Protein AF-A0A212K8Z1-F1 (afdb_monomer)

Mean predicted aligned error: 8.62 Å

Secondary structure (DSSP, 8-state):
-----------EE--EEESSHHHHHHHHHH-TTTSTT--GGGSHHHHHHHHHHHHHHSSEEE--EE-------

Structure (mmCIF, N/CA/C/O backbone):
data_AF-A0A212K8Z1-F1
#
_entry.id   AF-A0A212K8Z1-F1
#
loop_
_atom_site.group_PDB
_atom_site.id
_atom_site.type_symbol
_atom_site.label_atom_id
_atom_site.label_alt_id
_atom_site.label_comp_id
_atom_site.label_asym_id
_atom_site.label_entity_id
_atom_site.label_seq_id
_atom_site.pdbx_PDB_ins_code
_atom_site.Cartn_x
_atom_site.Cartn_y
_atom_site.Cartn_z
_atom_site.occupancy
_atom_site.B_iso_or_equiv
_atom_site.auth_seq_id
_atom_site.auth_comp_id
_atom_site.auth_asym_id
_atom_site.auth_atom_id
_atom_site.pdbx_PDB_model_num
ATOM 1 N N . MET A 1 1 ? 36.228 27.764 -2.432 1.00 35.19 1 MET A N 1
ATOM 2 C CA . MET A 1 1 ? 36.585 26.334 -2.563 1.00 35.19 1 MET A CA 1
ATOM 3 C C . MET A 1 1 ? 35.308 25.506 -2.519 1.00 35.19 1 MET A C 1
ATOM 5 O O . MET A 1 1 ? 34.749 25.304 -1.450 1.00 35.19 1 MET A O 1
ATOM 9 N N . ARG A 1 2 ? 34.776 25.124 -3.689 1.00 40.41 2 ARG A N 1
ATOM 10 C CA . ARG A 1 2 ? 33.566 24.296 -3.793 1.00 40.41 2 ARG A CA 1
ATOM 11 C C . ARG A 1 2 ? 33.976 22.845 -3.555 1.00 40.41 2 ARG A C 1
ATOM 13 O O . ARG A 1 2 ? 34.656 22.260 -4.391 1.00 40.41 2 ARG A O 1
ATOM 20 N N . HIS A 1 3 ? 33.607 22.295 -2.403 1.00 42.03 3 HIS A N 1
ATOM 21 C CA . HIS A 1 3 ? 33.712 20.863 -2.149 1.00 42.03 3 HIS A CA 1
ATOM 22 C C . HIS A 1 3 ? 32.754 20.134 -3.102 1.00 42.03 3 HIS A C 1
ATOM 24 O O . HIS A 1 3 ? 31.545 20.100 -2.884 1.00 42.03 3 HIS A O 1
ATOM 30 N N . CYS A 1 4 ? 33.297 19.583 -4.187 1.00 40.34 4 CYS A N 1
ATOM 31 C CA . CYS A 1 4 ? 32.602 18.636 -5.048 1.00 40.34 4 CYS A CA 1
ATOM 32 C C . CYS A 1 4 ? 32.507 17.309 -4.280 1.00 40.34 4 CYS A C 1
ATOM 34 O O . CYS A 1 4 ? 33.452 16.520 -4.266 1.00 40.34 4 CYS A O 1
ATOM 36 N N . ARG A 1 5 ? 31.408 17.099 -3.545 1.00 44.56 5 ARG A N 1
ATOM 37 C CA . ARG A 1 5 ? 31.146 15.822 -2.871 1.00 44.56 5 ARG A CA 1
ATOM 38 C C . ARG A 1 5 ? 30.644 14.819 -3.911 1.00 44.56 5 ARG A C 1
ATOM 40 O O . ARG A 1 5 ? 29.628 15.031 -4.563 1.00 44.56 5 ARG A O 1
ATOM 47 N N . SER A 1 6 ? 31.405 13.745 -4.058 1.00 42.84 6 SER A N 1
ATOM 48 C CA . SER A 1 6 ? 31.150 12.588 -4.912 1.00 42.84 6 SER A CA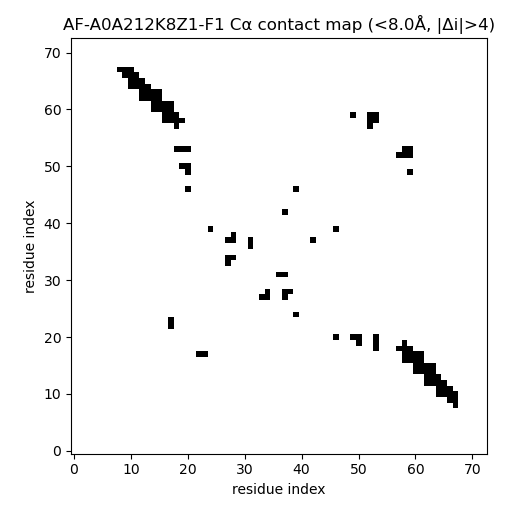 1
ATOM 49 C C . SER A 1 6 ? 29.771 11.960 -4.619 1.00 42.84 6 SER A C 1
ATOM 51 O O . SER A 1 6 ? 29.545 11.460 -3.520 1.00 42.84 6 SER A O 1
ATOM 53 N N . PHE A 1 7 ? 28.846 11.994 -5.588 1.00 44.44 7 PHE A N 1
ATOM 54 C CA . PHE A 1 7 ? 27.508 11.378 -5.536 1.00 44.44 7 PHE A CA 1
ATOM 55 C C . PHE A 1 7 ? 27.556 9.925 -6.039 1.00 44.44 7 PHE A C 1
ATOM 57 O O . PHE A 1 7 ? 27.069 9.622 -7.125 1.00 44.44 7 PHE A O 1
ATOM 64 N N . TYR A 1 8 ? 28.150 9.004 -5.283 1.00 50.56 8 TYR A N 1
ATOM 65 C CA . TYR A 1 8 ? 28.071 7.578 -5.619 1.00 50.56 8 TYR A CA 1
ATOM 66 C C . TYR A 1 8 ? 27.685 6.809 -4.357 1.00 50.56 8 TYR A C 1
ATOM 68 O O . TYR A 1 8 ? 28.454 6.783 -3.403 1.00 50.56 8 TYR A O 1
ATOM 76 N N . LYS A 1 9 ? 26.494 6.194 -4.382 1.00 54.28 9 LYS A N 1
ATOM 77 C CA . LYS A 1 9 ? 25.817 5.429 -3.310 1.00 54.28 9 LYS A CA 1
ATOM 78 C C . LYS A 1 9 ? 24.972 6.241 -2.316 1.00 54.28 9 LYS A C 1
ATOM 80 O O . LYS A 1 9 ? 25.319 6.368 -1.149 1.00 54.28 9 LYS A O 1
ATOM 85 N N . GLN A 1 10 ? 23.811 6.723 -2.759 1.00 62.62 10 GLN A N 1
ATOM 86 C CA . GLN A 1 10 ? 22.711 7.087 -1.856 1.00 62.62 10 GLN A CA 1
ATOM 87 C C . GLN A 1 10 ? 21.531 6.147 -2.130 1.00 62.62 10 GLN A C 1
ATOM 89 O O . GLN A 1 10 ? 20.729 6.407 -3.021 1.00 62.62 10 GLN A O 1
ATOM 94 N N . GLU A 1 11 ? 21.464 5.026 -1.406 1.00 61.12 11 GLU A N 1
ATOM 95 C CA . GLU A 1 11 ? 20.206 4.288 -1.254 1.00 61.12 11 GLU A CA 1
ATOM 96 C C . GLU A 1 11 ? 19.321 5.124 -0.325 1.00 61.12 11 GLU A C 1
ATOM 98 O O . GLU A 1 11 ? 19.686 5.393 0.822 1.00 61.12 11 GLU A O 1
ATOM 103 N N . ALA A 1 12 ? 18.209 5.633 -0.853 1.00 67.19 12 ALA A N 1
ATOM 104 C CA . ALA A 1 12 ? 17.302 6.488 -0.101 1.00 67.19 12 ALA A CA 1
ATOM 105 C C . ALA A 1 12 ? 16.105 5.662 0.377 1.00 67.19 12 ALA A C 1
ATOM 107 O O . ALA A 1 12 ? 15.294 5.204 -0.429 1.00 67.19 12 ALA A O 1
ATOM 108 N N . PHE A 1 13 ? 15.989 5.516 1.697 1.00 66.75 13 PHE A N 1
ATOM 109 C CA . PHE A 1 13 ? 14.864 4.861 2.361 1.00 66.75 13 PHE A CA 1
ATOM 110 C C . PHE A 1 13 ? 13.869 5.931 2.790 1.00 66.75 13 PHE A C 1
ATOM 112 O O . PHE A 1 13 ? 13.955 6.481 3.887 1.00 66.75 13 PHE A O 1
ATOM 119 N N . TRP A 1 14 ? 12.949 6.266 1.892 1.00 74.38 14 TRP A N 1
ATOM 120 C CA . TRP A 1 14 ? 11.833 7.145 2.217 1.00 74.38 14 TRP A CA 1
ATOM 121 C C . TRP A 1 14 ? 10.548 6.327 2.216 1.00 74.38 14 TRP A C 1
ATOM 123 O O . TRP 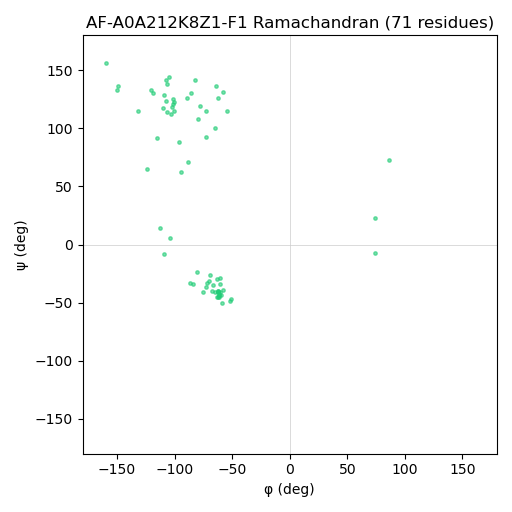A 1 14 ? 10.195 5.784 1.161 1.00 74.38 14 TRP A O 1
ATOM 133 N N . PRO A 1 15 ? 9.854 6.212 3.364 1.00 83.69 15 PRO A N 1
ATOM 134 C CA . PRO A 1 15 ? 8.579 5.525 3.398 1.00 83.69 15 PRO A CA 1
ATOM 135 C C . PRO A 1 15 ? 7.575 6.293 2.538 1.00 83.69 15 PRO A C 1
ATOM 137 O O . PRO A 1 15 ? 7.508 7.524 2.580 1.00 83.69 15 PRO A O 1
ATOM 140 N N . ILE A 1 16 ? 6.800 5.562 1.745 1.00 89.75 16 ILE A N 1
ATOM 141 C CA . ILE A 1 16 ? 5.611 6.116 1.106 1.00 89.75 16 ILE A CA 1
ATOM 142 C C . ILE A 1 16 ? 4.470 6.077 2.111 1.00 89.75 16 ILE A C 1
ATOM 144 O O . ILE A 1 16 ? 4.352 5.124 2.879 1.00 89.75 16 ILE A O 1
ATOM 148 N N . LYS A 1 17 ? 3.639 7.113 2.116 1.00 93.94 17 LYS A N 1
ATOM 149 C CA . LYS A 1 17 ? 2.462 7.187 2.976 1.00 93.94 17 LYS A CA 1
ATOM 150 C C . LYS A 1 17 ? 1.220 7.288 2.112 1.00 93.94 17 LYS A C 1
ATOM 152 O O . LYS A 1 17 ? 1.163 8.138 1.226 1.00 93.94 17 LYS A O 1
ATOM 157 N N . PHE A 1 18 ? 0.239 6.446 2.395 1.00 95.31 18 PHE A N 1
ATOM 158 C CA . PHE A 1 18 ? -1.087 6.511 1.804 1.00 95.31 18 PHE A CA 1
ATOM 159 C C . PHE A 1 18 ? -2.071 6.980 2.870 1.00 95.31 18 PHE A 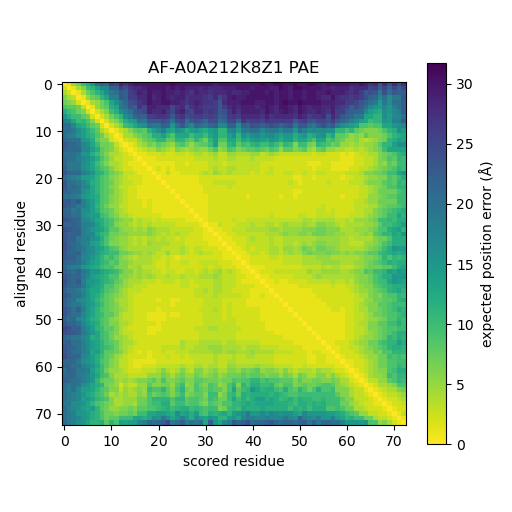C 1
ATOM 161 O O . PHE A 1 18 ? -2.117 6.430 3.970 1.00 95.31 18 PHE A O 1
ATOM 168 N N . TYR A 1 19 ? -2.848 8.001 2.532 1.00 95.38 19 TYR A N 1
ATOM 169 C CA . TYR A 1 19 ? -3.903 8.556 3.387 1.00 95.38 19 TYR A CA 1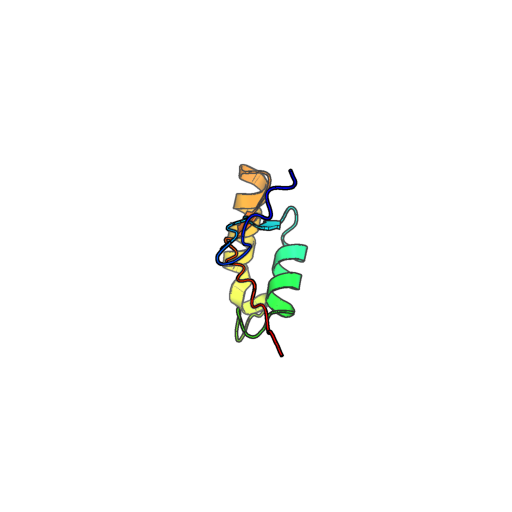
ATOM 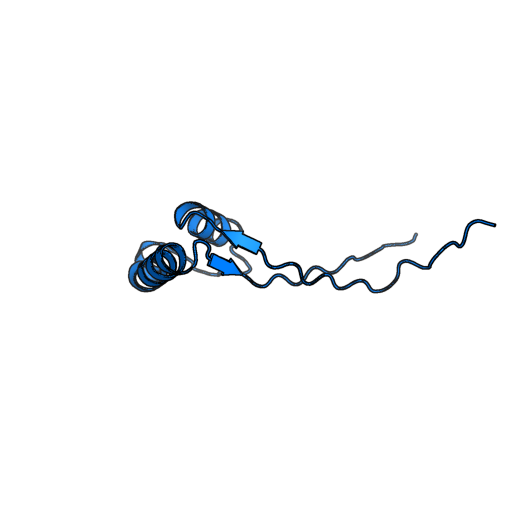170 C C . TYR A 1 19 ? -5.300 8.120 2.928 1.00 95.38 19 TYR A C 1
ATOM 172 O O . TYR A 1 19 ? -6.305 8.593 3.441 1.00 95.38 19 TYR A O 1
ATOM 180 N N . ASP A 1 20 ? -5.343 7.238 1.934 1.00 95.31 20 ASP A N 1
ATOM 181 C CA . ASP A 1 20 ? -6.547 6.697 1.328 1.00 95.31 20 ASP A CA 1
ATOM 182 C C . ASP A 1 20 ? -6.250 5.273 0.837 1.00 95.31 20 ASP A C 1
ATOM 184 O O . ASP A 1 20 ? -5.199 5.014 0.238 1.00 95.31 20 ASP A O 1
ATOM 188 N N . VAL A 1 21 ? -7.171 4.341 1.088 1.00 95.50 21 VAL A N 1
ATOM 189 C CA . VAL A 1 21 ? -7.034 2.948 0.633 1.00 95.50 21 VAL A CA 1
ATOM 190 C C . VAL A 1 21 ? -7.182 2.857 -0.887 1.00 95.50 21 VAL A C 1
ATOM 192 O O . VAL A 1 21 ? -6.518 2.035 -1.516 1.00 95.50 21 VAL A O 1
ATOM 195 N N . GLY A 1 22 ? -7.977 3.733 -1.508 1.00 94.88 22 GLY A N 1
ATOM 196 C CA . GLY A 1 22 ? -8.085 3.824 -2.965 1.00 94.88 22 GLY A CA 1
ATOM 197 C C . GLY A 1 22 ? -6.753 4.168 -3.638 1.00 94.88 22 GLY A C 1
ATOM 198 O O . GLY A 1 22 ? -6.394 3.548 -4.639 1.00 94.88 22 GLY A O 1
ATOM 199 N N . ALA A 1 23 ? -5.970 5.079 -3.056 1.00 94.94 23 ALA A N 1
ATOM 200 C CA . ALA A 1 23 ? -4.630 5.425 -3.524 1.00 94.94 23 ALA A CA 1
ATOM 201 C C . ALA A 1 23 ? -3.664 4.229 -3.451 1.00 94.94 23 ALA A C 1
ATOM 203 O O . ALA A 1 23 ? -2.903 3.999 -4.392 1.00 94.94 23 ALA A O 1
ATOM 204 N N . LEU A 1 24 ? -3.734 3.429 -2.380 1.00 94.12 24 LEU A N 1
ATOM 205 C CA . LEU A 1 24 ? -2.970 2.182 -2.257 1.00 94.12 24 LEU A CA 1
ATOM 206 C C . LEU A 1 24 ? -3.384 1.161 -3.331 1.00 94.1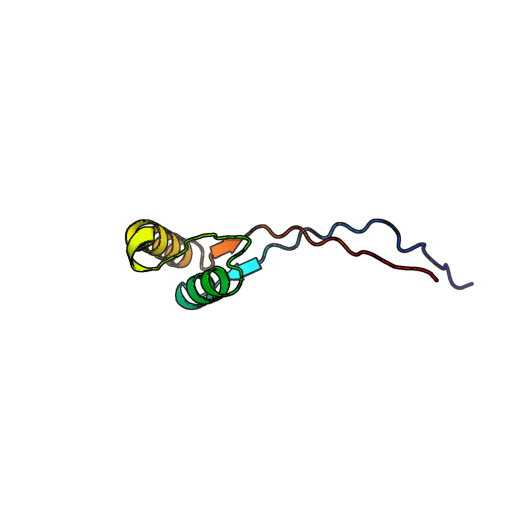2 24 LEU A C 1
ATOM 208 O O . LEU A 1 24 ? -2.531 0.560 -3.981 1.00 94.12 24 LEU A O 1
ATOM 212 N N . VAL A 1 25 ? -4.691 0.990 -3.553 1.00 94.94 25 VAL A N 1
ATOM 213 C CA . VAL A 1 25 ? -5.234 0.093 -4.586 1.00 94.94 25 VAL A CA 1
ATOM 214 C C . VAL A 1 25 ? -4.781 0.522 -5.979 1.00 94.94 25 VAL A C 1
ATOM 216 O O . VAL A 1 25 ? -4.364 -0.313 -6.780 1.00 94.94 25 VAL A O 1
ATOM 219 N N . TRP A 1 26 ? -4.856 1.816 -6.284 1.00 94.12 26 TRP A N 1
ATOM 220 C CA . TRP A 1 26 ? -4.411 2.364 -7.561 1.00 94.12 26 TRP A CA 1
ATOM 221 C C . TRP A 1 26 ? -2.911 2.132 -7.775 1.00 94.12 26 TRP A C 1
ATOM 223 O O . TRP A 1 26 ? -2.511 1.676 -8.846 1.00 94.12 26 TRP A O 1
ATOM 233 N N . PHE A 1 27 ? -2.099 2.357 -6.738 1.00 92.12 27 PHE A N 1
ATOM 234 C CA . PHE A 1 27 ? -0.659 2.110 -6.767 1.00 92.12 27 PHE A CA 1
ATOM 235 C C . PHE A 1 27 ? -0.341 0.639 -7.073 1.00 92.12 27 PHE A C 1
ATOM 237 O O . PHE A 1 27 ? 0.396 0.353 -8.015 1.00 92.12 27 PHE A O 1
ATOM 244 N N . ALA A 1 28 ? -0.968 -0.296 -6.351 1.00 91.69 28 ALA A N 1
ATOM 245 C CA . ALA A 1 28 ? -0.780 -1.731 -6.563 1.00 91.69 28 ALA A CA 1
ATOM 246 C C . ALA A 1 28 ? -1.243 -2.205 -7.953 1.00 91.69 28 ALA A C 1
ATOM 248 O O . ALA A 1 28 ? -0.680 -3.149 -8.499 1.00 91.69 28 ALA A O 1
ATOM 249 N N . ARG A 1 29 ? -2.246 -1.544 -8.554 1.00 91.31 29 ARG A N 1
ATOM 250 C CA . ARG A 1 29 ? -2.708 -1.857 -9.919 1.00 91.31 29 ARG A CA 1
ATOM 251 C C . ARG A 1 29 ? -1.739 -1.423 -11.011 1.00 91.31 29 ARG A C 1
ATOM 253 O O . ARG A 1 29 ? -1.720 -2.054 -12.057 1.00 91.31 29 ARG A O 1
ATOM 260 N N . ILE A 1 30 ? -1.013 -0.325 -10.819 1.00 91.50 30 ILE A N 1
ATOM 261 C CA . ILE A 1 30 ? -0.122 0.216 -11.858 1.00 91.50 30 ILE A CA 1
ATOM 262 C C . ILE A 1 30 ? 1.232 -0.482 -11.846 1.00 91.50 30 ILE A C 1
ATOM 264 O O . ILE A 1 30 ? 1.837 -0.676 -12.899 1.00 91.50 30 ILE A O 1
ATOM 268 N N . ILE A 1 31 ? 1.704 -0.877 -10.666 1.00 87.81 31 ILE A N 1
ATOM 269 C CA . ILE A 1 31 ? 2.996 -1.536 -10.489 1.00 87.81 31 ILE A CA 1
ATOM 270 C C . ILE A 1 31 ? 2.797 -3.057 -10.484 1.00 87.81 31 ILE A C 1
ATOM 272 O O . ILE A 1 31 ? 3.058 -3.748 -9.500 1.00 87.81 31 ILE A O 1
ATOM 276 N N . GLU A 1 32 ? 2.317 -3.596 -11.605 1.00 85.31 32 GLU A N 1
ATOM 277 C CA . GLU A 1 32 ? 1.993 -5.027 -11.721 1.00 85.31 32 GLU A CA 1
ATOM 278 C C . GLU A 1 32 ? 3.205 -5.938 -11.485 1.00 85.31 32 GLU A C 1
ATOM 280 O O . GLU A 1 32 ? 3.048 -7.060 -11.010 1.00 85.31 32 GLU A O 1
ATOM 285 N N . TRP A 1 33 ? 4.420 -5.467 -11.789 1.00 87.25 33 TRP A N 1
ATOM 286 C CA . TRP A 1 33 ? 5.642 -6.241 -11.552 1.00 87.25 33 TRP A CA 1
ATOM 287 C C . TRP A 1 33 ? 5.969 -6.404 -10.064 1.00 87.25 33 TRP A C 1
ATOM 289 O O . TRP A 1 33 ? 6.633 -7.368 -9.693 1.00 87.25 33 TRP A O 1
ATOM 299 N N . GLU A 1 34 ? 5.527 -5.476 -9.215 1.00 85.88 34 GLU A N 1
ATOM 300 C CA . GLU A 1 34 ? 5.711 -5.554 -7.763 1.00 85.88 34 GLU A CA 1
ATOM 301 C C . GLU A 1 34 ? 4.574 -6.348 -7.108 1.00 85.88 34 GLU A C 1
ATOM 303 O O . GLU A 1 34 ? 4.807 -7.097 -6.160 1.00 85.88 34 GLU A O 1
ATOM 308 N N . PHE A 1 35 ? 3.361 -6.254 -7.663 1.00 85.31 35 PHE A N 1
ATOM 309 C CA . PHE A 1 35 ? 2.164 -6.928 -7.154 1.00 85.31 35 PHE A CA 1
ATOM 310 C C . PHE A 1 35 ? 1.505 -7.809 -8.229 1.00 85.31 35 PHE A C 1
ATOM 312 O O . PHE A 1 35 ? 0.374 -7.543 -8.657 1.00 85.31 35 PHE A O 1
ATOM 319 N N . PRO A 1 36 ? 2.184 -8.878 -8.684 1.00 87.88 36 PRO A N 1
ATOM 320 C CA . PRO A 1 36 ? 1.676 -9.715 -9.759 1.00 87.88 36 PRO A CA 1
ATOM 321 C C . PRO A 1 36 ? 0.354 -10.369 -9.354 1.00 87.88 36 PRO A C 1
ATOM 323 O O . PRO A 1 36 ? 0.245 -11.029 -8.321 1.00 87.88 36 PRO A O 1
ATOM 326 N N . GLY A 1 37 ? -0.674 -10.187 -10.183 1.00 87.31 37 GLY A N 1
ATOM 327 C CA . GLY A 1 37 ? -2.003 -10.725 -9.902 1.00 87.31 37 GLY A CA 1
ATOM 328 C C . GLY A 1 37 ? -2.756 -9.977 -8.799 1.00 87.31 37 GLY A C 1
ATOM 329 O O . GLY A 1 37 ? -3.692 -10.532 -8.220 1.00 87.31 37 GLY A O 1
ATOM 330 N N . PHE A 1 38 ? -2.421 -8.720 -8.514 1.00 90.94 38 PHE A N 1
ATOM 331 C CA . PHE A 1 38 ? -3.262 -7.905 -7.648 1.00 90.94 38 PHE A CA 1
ATOM 332 C C . PHE A 1 38 ? -4.688 -7.787 -8.213 1.00 90.94 38 PHE A C 1
ATOM 334 O O . PHE A 1 38 ? -4.903 -7.504 -9.390 1.00 90.94 38 PHE A O 1
ATOM 341 N N . ALA A 1 39 ? -5.689 -8.026 -7.368 1.00 92.62 39 ALA A N 1
ATOM 342 C CA . ALA A 1 39 ? -7.081 -7.732 -7.683 1.00 92.62 39 ALA A CA 1
ATOM 343 C C . ALA A 1 39 ? -7.825 -7.401 -6.394 1.00 92.62 39 ALA A C 1
ATOM 345 O O . ALA A 1 39 ? -7.755 -8.165 -5.433 1.00 92.62 39 ALA A O 1
ATOM 346 N N . VAL A 1 40 ? -8.603 -6.316 -6.406 1.00 91.94 40 VAL A N 1
ATOM 347 C CA . VAL A 1 40 ? -9.368 -5.847 -5.236 1.00 91.94 40 VAL A CA 1
ATOM 348 C C . VAL A 1 40 ? -10.204 -6.973 -4.631 1.00 91.94 40 VAL A C 1
ATOM 350 O O . VAL A 1 40 ? -10.131 -7.204 -3.433 1.00 91.94 40 VAL A O 1
ATOM 353 N N . GLY A 1 41 ? -10.922 -7.734 -5.464 1.00 93.12 41 GLY A N 1
ATOM 354 C CA . GLY A 1 41 ? -11.767 -8.833 -4.994 1.00 93.12 41 GLY A CA 1
ATOM 355 C C . GLY A 1 41 ? -11.008 -9.935 -4.244 1.00 93.12 41 GLY A C 1
ATOM 356 O O . GLY A 1 41 ? -11.537 -10.497 -3.293 1.00 93.12 41 GLY A O 1
ATOM 357 N N . ARG A 1 42 ? -9.758 -10.221 -4.638 1.00 91.62 42 ARG A N 1
ATOM 358 C CA . ARG A 1 42 ? -8.919 -11.251 -4.000 1.00 91.62 42 ARG A CA 1
ATOM 359 C C . ARG A 1 42 ? -8.259 -10.769 -2.709 1.00 91.62 42 ARG A C 1
ATOM 361 O O . ARG A 1 42 ? -7.918 -11.599 -1.881 1.00 91.62 42 ARG A O 1
ATOM 368 N N . CYS A 1 43 ? -8.083 -9.458 -2.562 1.00 91.88 43 CYS A N 1
ATOM 369 C CA . CYS A 1 43 ? -7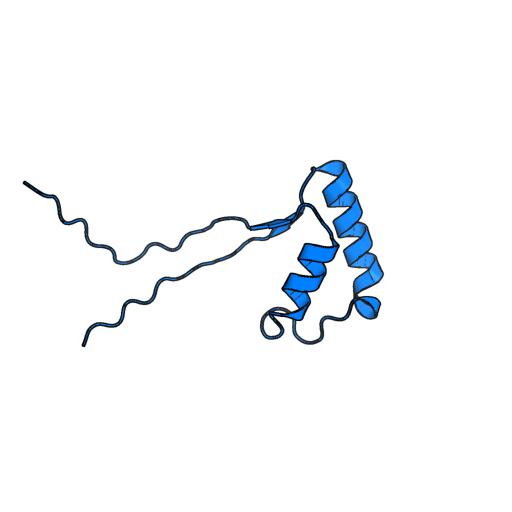.366 -8.833 -1.449 1.00 91.88 43 CYS A CA 1
ATOM 370 C C . CYS A 1 43 ? -8.288 -8.003 -0.539 1.00 91.88 43 CYS A C 1
ATOM 372 O O . CYS A 1 43 ? -7.816 -7.173 0.233 1.00 91.88 43 CYS A O 1
ATOM 374 N N . LEU A 1 44 ? -9.608 -8.169 -0.658 1.00 94.50 44 LEU A N 1
ATOM 375 C CA . LEU A 1 44 ? -10.612 -7.434 0.118 1.00 94.50 44 LEU A CA 1
ATOM 376 C C . LEU A 1 44 ? -10.358 -7.493 1.639 1.00 94.50 44 LEU A C 1
ATOM 378 O O . LEU A 1 44 ? -10.346 -6.432 2.265 1.00 94.50 44 LEU A O 1
ATOM 382 N N . PRO A 1 45 ? -10.105 -8.672 2.247 1.00 94.81 45 PRO A N 1
ATOM 383 C CA . PRO A 1 45 ? -9.809 -8.767 3.679 1.00 94.81 45 PRO A CA 1
ATOM 384 C C . PRO A 1 45 ? -8.591 -7.937 4.108 1.00 94.81 45 PRO A C 1
ATOM 386 O O . PRO A 1 45 ? -8.588 -7.315 5.168 1.00 94.81 45 PRO A O 1
ATOM 389 N N . GLU A 1 46 ? -7.548 -7.909 3.288 1.00 93.75 46 GLU A N 1
ATOM 390 C CA . GLU A 1 46 ? -6.312 -7.169 3.513 1.00 93.75 46 GLU A CA 1
ATOM 391 C C . GLU A 1 46 ? -6.523 -5.666 3.339 1.00 93.75 46 GLU A C 1
ATOM 393 O O . GLU A 1 46 ? -5.969 -4.880 4.105 1.00 93.75 46 GLU A O 1
ATOM 398 N N . LEU A 1 47 ? -7.367 -5.260 2.388 1.00 95.31 47 LEU A N 1
ATOM 399 C CA . LEU A 1 47 ? -7.756 -3.862 2.208 1.00 95.31 47 LEU A CA 1
ATOM 400 C C . LEU A 1 47 ? -8.584 -3.346 3.390 1.00 95.31 47 LEU A C 1
ATOM 402 O O . LEU A 1 47 ? -8.395 -2.203 3.798 1.00 95.31 47 LEU A O 1
ATOM 406 N N . TYR A 1 48 ? -9.424 -4.182 4.008 1.00 96.38 48 TYR A N 1
ATOM 407 C CA . TYR A 1 48 ? -10.092 -3.809 5.258 1.00 96.38 48 TYR A CA 1
ATOM 408 C C . TYR A 1 48 ? -9.104 -3.626 6.407 1.00 96.38 48 TYR A C 1
ATOM 410 O O . TYR A 1 48 ? -9.210 -2.657 7.152 1.00 96.38 48 TYR A O 1
ATOM 418 N N . LYS A 1 49 ? -8.090 -4.489 6.520 1.00 96.00 49 LYS A N 1
ATOM 419 C CA . LYS A 1 4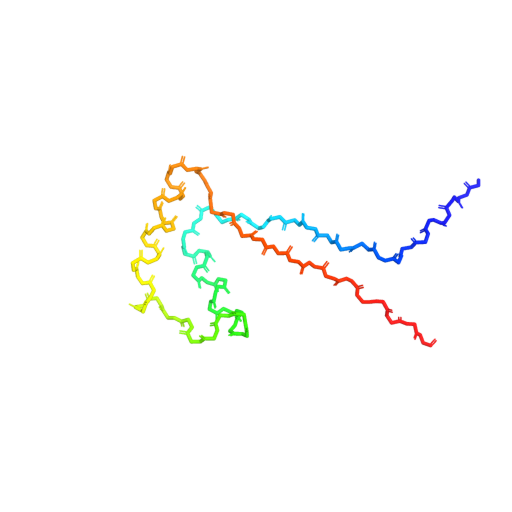9 ? -7.011 -4.282 7.500 1.00 96.00 49 LYS A CA 1
ATOM 420 C C . LYS A 1 49 ? -6.242 -2.992 7.221 1.00 96.00 49 LYS A C 1
ATOM 422 O O . LYS A 1 49 ? -5.902 -2.270 8.150 1.00 96.00 49 LYS A O 1
ATOM 427 N N . ALA A 1 50 ? -5.987 -2.679 5.952 1.00 94.75 50 ALA A N 1
ATOM 428 C CA . ALA A 1 50 ? -5.347 -1.428 5.561 1.00 94.75 50 ALA A CA 1
ATOM 429 C C . ALA A 1 50 ? -6.196 -0.210 5.966 1.00 94.75 50 ALA A C 1
ATOM 431 O O . ALA A 1 50 ? -5.650 0.759 6.489 1.00 94.75 50 ALA A O 1
ATOM 432 N N . GLN A 1 51 ? -7.522 -0.288 5.809 1.00 96.50 51 GLN A N 1
ATOM 433 C CA . GLN A 1 51 ? -8.457 0.732 6.289 1.00 96.50 51 GLN A CA 1
ATOM 434 C C . GLN A 1 51 ? -8.408 0.883 7.816 1.00 96.50 51 GLN A C 1
ATOM 436 O O . GLN A 1 51 ? -8.310 2.001 8.307 1.00 96.50 51 GLN A O 1
ATOM 441 N N . GLN A 1 52 ? -8.393 -0.220 8.570 1.00 97.19 52 GLN A N 1
ATOM 442 C CA . GLN A 1 52 ? -8.260 -0.168 10.032 1.00 97.19 52 GLN A CA 1
ATOM 443 C C . GLN A 1 52 ? -6.952 0.513 10.456 1.00 97.19 52 GLN A C 1
ATOM 445 O O . GLN A 1 52 ? -6.947 1.381 11.322 1.00 97.19 52 GLN A O 1
ATOM 450 N N . VAL A 1 53 ? -5.838 0.184 9.795 1.00 95.94 53 VAL A N 1
ATOM 451 C CA . VAL A 1 53 ? -4.545 0.837 10.048 1.00 95.94 53 VAL A CA 1
ATOM 452 C C . VAL A 1 53 ? -4.604 2.333 9.733 1.00 95.94 53 VAL A C 1
ATOM 454 O O . VAL A 1 53 ? -4.043 3.133 10.482 1.00 95.94 53 VAL A O 1
ATOM 457 N N . LEU A 1 54 ? -5.274 2.719 8.644 1.00 96.62 54 LEU A N 1
ATOM 458 C CA . LEU A 1 54 ? -5.474 4.119 8.279 1.00 96.62 54 LEU A CA 1
ATOM 459 C C . LEU A 1 54 ? -6.275 4.870 9.352 1.00 96.62 54 LEU A C 1
ATOM 461 O O . LEU A 1 54 ? -5.894 5.978 9.716 1.00 96.62 54 LEU A O 1
ATOM 465 N N . GLU A 1 55 ? -7.337 4.266 9.881 1.00 96.81 55 GLU A N 1
ATOM 466 C CA . GLU A 1 55 ? -8.174 4.848 10.937 1.00 96.81 55 GLU A CA 1
ATOM 467 C C . GLU A 1 55 ? -7.425 4.977 12.270 1.00 96.81 55 GLU A C 1
ATOM 469 O O . GLU A 1 55 ? -7.531 6.000 12.942 1.00 96.81 55 GLU A O 1
ATOM 474 N N . GLU A 1 56 ? -6.618 3.979 12.634 1.00 97.25 56 GLU A N 1
ATOM 475 C CA . GLU A 1 56 ? -5.852 3.980 13.885 1.00 97.25 56 GLU A CA 1
ATOM 476 C C . GLU A 1 56 ? -4.632 4.909 13.848 1.00 97.25 56 GLU A C 1
ATOM 478 O O . GLU A 1 56 ? -4.307 5.563 14.839 1.00 97.25 56 GLU A O 1
ATOM 483 N N . ARG A 1 57 ? -3.903 4.936 12.725 1.00 95.81 57 ARG A N 1
ATOM 484 C CA . ARG A 1 57 ? -2.588 5.598 12.619 1.00 95.81 57 ARG A CA 1
ATOM 485 C C . ARG A 1 57 ? -2.608 6.866 11.775 1.00 95.81 57 ARG A C 1
ATOM 487 O O . ARG A 1 57 ? -1.593 7.556 11.687 1.00 95.81 57 ARG A O 1
ATOM 494 N N . GLY A 1 58 ? -3.720 7.151 11.106 1.00 95.62 58 GLY A N 1
ATOM 495 C CA . GLY A 1 58 ? -3.882 8.272 10.182 1.00 95.62 58 GLY A CA 1
ATOM 496 C C . GLY A 1 58 ? -3.181 8.092 8.832 1.00 95.62 58 GLY A C 1
ATOM 497 O O . GLY A 1 58 ? -3.365 8.926 7.951 1.00 95.62 58 GLY A O 1
ATOM 498 N N . CYS A 1 59 ? -2.373 7.042 8.642 1.00 95.25 59 CYS A N 1
ATOM 499 C CA . CYS A 1 59 ? -1.761 6.707 7.356 1.00 95.25 59 CYS A CA 1
ATOM 500 C C . CYS A 1 59 ? -1.316 5.241 7.288 1.00 95.25 59 CYS A C 1
ATOM 502 O O . CYS A 1 59 ? -1.017 4.608 8.302 1.00 95.25 59 CYS A O 1
ATOM 504 N N . ILE A 1 60 ? -1.217 4.726 6.064 1.00 94.50 60 ILE A N 1
ATOM 505 C CA . ILE A 1 60 ? -0.612 3.432 5.749 1.00 94.50 60 ILE A CA 1
ATOM 506 C C . ILE A 1 60 ? 0.798 3.702 5.225 1.00 94.50 60 ILE A C 1
ATOM 508 O O . ILE A 1 60 ? 0.964 4.419 4.237 1.00 94.50 60 ILE A O 1
ATOM 512 N N . GLU A 1 61 ? 1.818 3.131 5.864 1.00 92.06 61 GLU A N 1
ATOM 513 C CA . GLU A 1 61 ? 3.214 3.318 5.462 1.00 92.06 61 GLU A CA 1
ATOM 514 C C . GLU A 1 61 ? 3.736 2.109 4.673 1.00 92.06 61 GLU A C 1
ATOM 516 O O . GLU A 1 61 ? 3.703 0.976 5.151 1.00 92.06 61 GLU A O 1
ATOM 521 N N . GLY A 1 62 ? 4.254 2.357 3.470 1.00 86.00 62 GLY A N 1
ATOM 522 C CA . GLY A 1 62 ? 4.989 1.384 2.664 1.00 86.00 62 GLY A CA 1
ATOM 523 C C . GLY A 1 62 ? 6.491 1.668 2.694 1.00 86.00 62 GLY A C 1
ATOM 524 O O . GLY A 1 62 ? 6.919 2.825 2.709 1.00 86.00 62 GLY A O 1
ATOM 525 N N . ARG A 1 63 ? 7.321 0.623 2.683 1.00 81.00 63 ARG A N 1
ATOM 526 C CA . ARG A 1 63 ? 8.777 0.771 2.546 1.00 81.00 63 ARG A CA 1
ATOM 527 C C . ARG A 1 63 ? 9.145 0.760 1.070 1.00 81.00 63 ARG A C 1
ATOM 529 O O . ARG A 1 63 ? 8.793 -0.178 0.370 1.00 81.00 63 ARG A O 1
ATOM 536 N N . ILE A 1 64 ? 9.871 1.781 0.620 1.00 79.94 64 ILE A N 1
ATOM 537 C CA . ILE A 1 64 ? 10.388 1.850 -0.748 1.00 79.94 64 ILE A CA 1
ATOM 538 C C . ILE A 1 64 ? 11.906 1.951 -0.701 1.00 79.94 64 ILE A C 1
ATOM 540 O O . ILE A 1 64 ? 12.463 2.787 0.013 1.00 79.94 64 ILE A O 1
ATOM 544 N N . HIS A 1 65 ? 12.552 1.132 -1.525 1.00 76.19 65 HIS A N 1
ATOM 545 C CA . HIS A 1 65 ? 13.987 1.169 -1.770 1.00 76.19 65 HIS A CA 1
ATOM 546 C C . HIS A 1 65 ? 14.235 1.838 -3.122 1.00 76.19 65 HIS A C 1
ATOM 548 O O . HIS A 1 65 ? 13.849 1.302 -4.161 1.00 76.19 65 HIS A O 1
ATOM 554 N N . ARG A 1 66 ? 14.842 3.032 -3.129 1.00 75.69 66 ARG A N 1
ATOM 555 C CA . ARG A 1 66 ? 15.204 3.729 -4.375 1.00 75.69 66 ARG A CA 1
ATOM 556 C C . ARG A 1 66 ? 16.710 3.687 -4.584 1.00 75.69 66 ARG A C 1
ATOM 558 O O . ARG A 1 66 ? 17.467 4.191 -3.754 1.00 75.69 66 ARG A O 1
ATOM 565 N N . PHE A 1 67 ? 17.117 3.154 -5.733 1.00 74.81 67 PHE A N 1
ATOM 566 C CA . PHE A 1 67 ? 18.499 3.172 -6.204 1.00 74.81 67 PHE A CA 1
ATOM 567 C C . PHE A 1 67 ? 18.652 4.179 -7.344 1.00 74.81 67 PHE A C 1
ATOM 569 O O . PHE A 1 67 ? 17.808 4.256 -8.235 1.00 74.81 67 PHE A O 1
ATOM 576 N N . VAL A 1 68 ? 19.744 4.943 -7.326 1.00 77.38 68 VAL A N 1
ATOM 577 C CA . VAL A 1 68 ? 20.113 5.852 -8.418 1.00 77.38 68 VAL A CA 1
ATOM 578 C C . VAL A 1 68 ? 21.218 5.199 -9.237 1.00 77.38 68 VAL A C 1
ATOM 580 O O . VAL A 1 68 ? 22.307 4.943 -8.721 1.00 77.38 68 VAL A O 1
ATOM 583 N N . ILE A 1 69 ? 20.944 4.950 -10.516 1.00 79.62 69 ILE A N 1
ATOM 584 C CA . ILE A 1 69 ? 21.933 4.457 -11.477 1.00 79.62 69 ILE A CA 1
ATOM 585 C C . ILE A 1 69 ? 22.391 5.647 -12.321 1.00 79.62 69 ILE A C 1
ATOM 587 O O . ILE A 1 69 ? 21.583 6.294 -12.981 1.00 79.62 69 ILE A O 1
ATOM 591 N N . VAL A 1 70 ? 23.692 5.944 -12.292 1.00 83.56 70 VAL A N 1
ATOM 592 C CA . VAL A 1 70 ? 24.302 6.994 -13.118 1.00 83.56 70 VAL A CA 1
ATOM 593 C C . VAL A 1 70 ? 25.104 6.326 -14.225 1.00 83.56 70 VAL A C 1
ATOM 595 O O . VAL A 1 70 ? 26.114 5.680 -13.952 1.00 83.56 70 VAL A O 1
ATOM 598 N N . ALA A 1 71 ? 24.673 6.497 -15.472 1.00 83.69 71 ALA A N 1
ATOM 599 C CA . ALA A 1 71 ? 25.451 6.086 -16.632 1.00 83.69 71 ALA A CA 1
ATOM 600 C C . ALA A 1 71 ? 26.435 7.201 -17.020 1.00 83.69 71 ALA A C 1
ATOM 602 O O . ALA A 1 71 ? 26.050 8.364 -17.150 1.00 83.69 71 ALA A O 1
ATOM 603 N N . LYS A 1 72 ? 27.706 6.843 -17.212 1.00 78.38 72 LYS A N 1
ATOM 604 C CA . LYS A 1 72 ? 28.702 7.691 -17.877 1.00 78.38 72 LYS A CA 1
ATOM 605 C C . LYS A 1 72 ? 28.995 7.105 -19.254 1.00 78.38 72 LYS A C 1
ATOM 607 O O . LYS A 1 72 ? 29.005 5.885 -19.395 1.00 78.38 72 LYS A O 1
ATOM 612 N N . LYS A 1 73 ? 29.177 7.990 -20.234 1.00 71.00 73 LYS A N 1
ATOM 613 C CA . LYS A 1 73 ? 29.587 7.636 -21.595 1.00 71.00 73 LYS A CA 1
ATOM 614 C C . LYS A 1 73 ? 31.017 7.108 -21.609 1.00 71.00 73 LYS A C 1
ATOM 616 O O . LYS A 1 73 ? 31.830 7.653 -20.827 1.00 71.00 73 LYS A O 1
#

Foldseek 3Di:
DDPPDDPDDDFDWDKDKDQDLVVVLVVLVVPCVVNPPDDCVVCVVVSVVLVVCCVVVVIDIDIDTDDDDDDDD

Nearest PDB structures (foldseek):
  7ec0-assembly1_A  TM=4.064E-01  e=6.807E+00  Bombyx mori

Organism: NCBI:txid172733

Radius of gyration: 17.6 Å; Cα contacts (8 Å, |Δi|>4): 63; chains: 1; bounding box: 48×38×36 Å

Solvent-accessible surface area (backbone atoms only — not comparable to full-atom values): 4798 Å² total; per-residue (Å²): 136,85,83,81,76,83,90,77,87,69,76,48,80,54,70,45,74,34,82,44,65,66,59,49,52,53,50,42,64,72,42,41,89,83,34,72,85,68,46,69,86,84,42,45,75,58,51,51,51,48,46,51,42,26,72,76,66,65,38,41,78,44,88,43,86,44,78,80,85,83,87,78,134

pLDDT: mean 82.75, std 17.01, range [35.19, 97.25]

InterPro domains:
  IPR052939 23S rRNA Guanine-N(1)-Methyltrans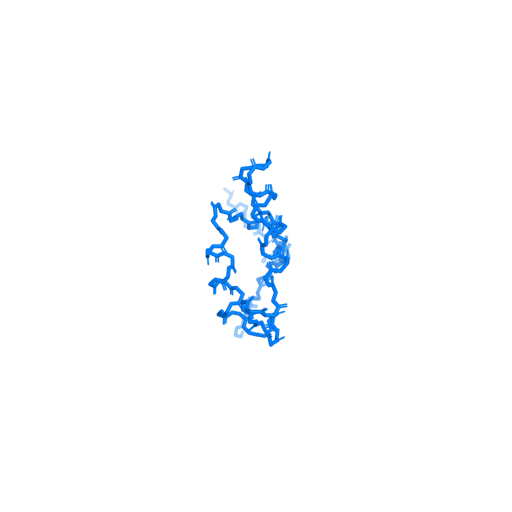ferase RlmA [PTHR43460] (9-73)

Sequence (73 aa):
MRHCRSFYKQEAFWPIKFYDVGALVWFARIIEWEFPGFAVGRCLPELYKAQQVLEERGCIEGRIHRFVIVAKK